Protein AF-A0A0A2B710-F1 (afdb_monomer_lite)

pLDDT: mean 84.94, std 12.14, range [41.22, 95.69]

Sequence (130 aa):
MRERILGYWALSWIGLIGNIIALPIIALIISYGPPLKVANITLAISLGWPAAIVGIVSSAALLAERKWGVTLTLVSLSMVISGMGPYSIVRLITLQDIYGVGGFTLLTTLLST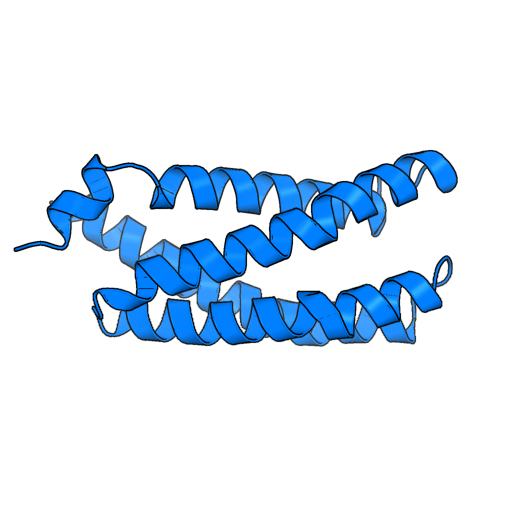LALLYWCNPKHRRSIRL

Secondary structure (DSSP, 8-state):
-HHHHHHHHHHHHHHHHHHHHHHHHHHHHHHH--S-HHHHHHHIIIIIHHHHHHHHHHHHHHHTT-TTHHHHHHHHHHHHHHHHHHHHHHHHHHH--SSSHHHHHHHHHHHHHHHHHHHH-HHHHTGGG-

Foldseek 3Di:
DVVLVVVLLVVLVCLQVVLVVQLVVLVCCLVPPPDPNVLSVCLCVPQRNVLSVLSNVLSVCSNVLHLCSLVSLLVSLVSLLVRLVVVLVVCCVPPVPCPPPSVVSVVSNVVSVVVNVVSPDVVSSVVSVD

Structure (mmCIF, N/CA/C/O backbone):
data_AF-A0A0A2B710-F1
#
_entry.id   AF-A0A0A2B710-F1
#
loop_
_atom_site.group_PDB
_atom_site.id
_atom_site.type_symbol
_atom_site.label_atom_id
_atom_site.label_alt_id
_atom_site.label_comp_id
_atom_site.label_asym_id
_atom_site.label_entity_id
_atom_site.label_seq_id
_atom_site.pdbx_PDB_ins_code
_atom_site.Cartn_x
_atom_site.Cartn_y
_atom_site.Cartn_z
_atom_site.occupancy
_atom_site.B_iso_or_equiv
_atom_site.auth_seq_id
_atom_site.auth_comp_id
_atom_site.auth_asym_id
_atom_site.auth_atom_id
_atom_site.pdbx_PDB_model_num
ATOM 1 N N . MET A 1 1 ? -8.643 10.579 27.205 1.00 47.88 1 MET A N 1
ATOM 2 C CA . MET A 1 1 ? -9.437 9.629 26.383 1.00 47.88 1 MET A CA 1
ATOM 3 C C . MET A 1 1 ? -9.873 10.240 25.047 1.00 47.88 1 MET A C 1
ATOM 5 O O . MET A 1 1 ? -9.680 9.593 24.028 1.00 47.88 1 MET A O 1
ATOM 9 N N . ARG A 1 2 ? -10.362 11.491 25.027 1.00 47.09 2 ARG A N 1
ATOM 10 C CA . ARG A 1 2 ? -10.856 12.191 23.823 1.00 47.09 2 ARG A CA 1
ATOM 11 C C . ARG A 1 2 ? -9.826 12.358 22.685 1.00 47.09 2 ARG A C 1
ATOM 13 O O . ARG A 1 2 ? -10.167 12.108 21.540 1.00 47.09 2 ARG A O 1
ATOM 20 N N . GLU A 1 3 ? -8.556 12.645 22.985 1.00 51.34 3 GLU A N 1
ATOM 21 C CA . GLU A 1 3 ? -7.493 12.755 21.958 1.00 51.34 3 GLU A CA 1
ATOM 22 C C . GLU A 1 3 ? -7.209 11.443 21.204 1.00 51.34 3 GLU A C 1
ATOM 24 O O . GLU A 1 3 ? -6.914 11.463 20.012 1.00 51.34 3 GLU A O 1
ATOM 29 N N . ARG A 1 4 ? -7.346 10.279 21.861 1.00 56.84 4 ARG A N 1
ATOM 30 C CA . ARG A 1 4 ? -7.144 8.971 21.201 1.00 56.84 4 ARG A CA 1
ATOM 31 C C . ARG A 1 4 ? -8.266 8.636 20.227 1.00 56.84 4 ARG A C 1
ATOM 33 O O . ARG A 1 4 ? -8.004 7.985 19.224 1.00 56.84 4 ARG A O 1
ATOM 40 N N . ILE A 1 5 ? -9.482 9.087 20.530 1.00 59.69 5 ILE A N 1
ATOM 41 C CA . ILE A 1 5 ? -10.657 8.922 19.670 1.00 59.69 5 ILE A CA 1
ATOM 42 C C . ILE A 1 5 ? -10.520 9.827 18.441 1.00 59.69 5 ILE A C 1
ATOM 44 O O . ILE A 1 5 ? -10.772 9.378 17.329 1.00 59.69 5 ILE A O 1
ATOM 48 N N . LEU A 1 6 ? -10.023 11.057 18.622 1.00 61.53 6 LEU A N 1
ATOM 49 C CA . LEU A 1 6 ? -9.739 11.973 17.512 1.00 61.53 6 LEU A CA 1
ATOM 50 C C . LEU A 1 6 ? -8.662 11.421 16.571 1.00 61.53 6 LEU A C 1
ATOM 52 O O . LEU A 1 6 ? -8.855 11.448 15.361 1.00 61.53 6 LEU A O 1
ATOM 56 N N . GLY A 1 7 ? -7.573 10.859 17.110 1.00 71.25 7 GLY A N 1
ATOM 57 C CA . GLY A 1 7 ? -6.533 10.216 16.298 1.00 71.25 7 GLY A CA 1
ATOM 58 C C . GLY A 1 7 ? -7.050 9.006 15.515 1.00 71.25 7 GLY A C 1
ATOM 59 O O . GLY A 1 7 ? -6.811 8.905 14.316 1.00 71.25 7 GLY A O 1
ATOM 60 N N . TYR A 1 8 ? -7.817 8.129 16.167 1.00 76.62 8 TYR A N 1
ATOM 61 C CA . TYR A 1 8 ? -8.444 6.964 15.534 1.00 76.62 8 TYR A CA 1
ATOM 62 C C . TYR A 1 8 ? -9.405 7.361 14.400 1.00 76.62 8 TYR A C 1
ATOM 64 O O . TYR A 1 8 ? -9.355 6.806 13.299 1.00 76.62 8 TYR A O 1
ATOM 72 N N . TRP A 1 9 ? -10.258 8.353 14.651 1.00 81.31 9 TRP A N 1
ATOM 73 C CA . TRP A 1 9 ? -11.238 8.836 13.683 1.00 81.31 9 TRP A CA 1
ATOM 74 C C . TRP A 1 9 ? -10.564 9.552 12.506 1.00 81.31 9 TRP A C 1
ATOM 76 O O . TRP A 1 9 ? -10.868 9.255 11.351 1.00 81.31 9 TRP A O 1
ATOM 86 N N . ALA A 1 10 ? -9.579 10.414 12.781 1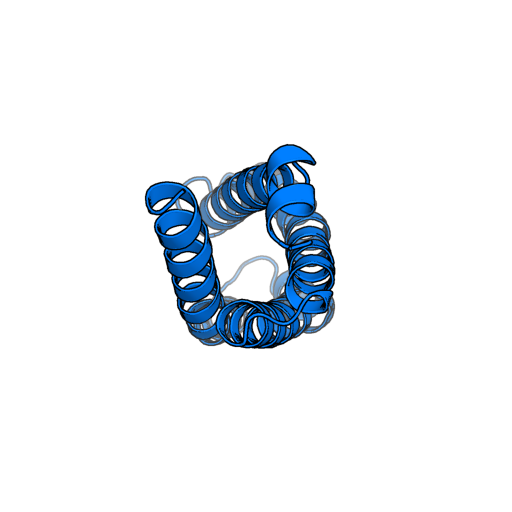.00 84.00 10 ALA A N 1
ATOM 87 C CA . ALA A 1 10 ? -8.798 11.095 11.752 1.00 84.00 10 ALA A CA 1
ATOM 88 C C . ALA A 1 10 ? -8.029 10.103 10.864 1.00 84.00 10 ALA A C 1
ATOM 90 O O . ALA A 1 10 ? -8.099 10.212 9.642 1.00 84.00 10 ALA A O 1
ATOM 91 N N . LEU A 1 11 ? -7.359 9.095 11.442 1.00 84.12 11 LEU A N 1
ATOM 92 C CA . LEU A 1 11 ? -6.671 8.061 10.657 1.00 84.12 11 LEU A CA 1
ATOM 93 C C . LEU A 1 11 ? -7.637 7.257 9.782 1.00 84.12 11 LEU A C 1
ATOM 95 O O . LEU A 1 11 ? -7.289 6.913 8.654 1.00 84.12 11 LEU A O 1
ATOM 99 N N . SER A 1 12 ? -8.841 6.967 10.279 1.00 86.44 12 SER A N 1
ATOM 100 C CA . SER A 1 12 ? -9.847 6.218 9.518 1.00 86.44 12 SER A CA 1
ATOM 101 C C . SER A 1 12 ? -10.308 6.998 8.283 1.00 86.44 12 SER A C 1
ATOM 103 O O . SER A 1 12 ? -10.384 6.424 7.194 1.00 86.44 12 SER A O 1
ATOM 105 N N . TRP A 1 13 ? -10.526 8.311 8.425 1.00 88.56 13 TRP A N 1
ATOM 106 C CA . TRP A 1 13 ? -10.844 9.213 7.311 1.00 88.56 13 TRP A CA 1
ATOM 107 C C . TRP A 1 13 ? -9.692 9.398 6.332 1.00 88.56 13 TRP A C 1
ATOM 109 O O . TRP A 1 13 ? -9.909 9.326 5.124 1.00 88.56 13 TRP A O 1
ATOM 119 N N . ILE A 1 14 ? -8.470 9.594 6.833 1.00 89.12 14 ILE A N 1
ATOM 120 C CA . ILE A 1 14 ? -7.272 9.687 5.989 1.00 89.12 14 ILE A CA 1
ATOM 121 C C . ILE A 1 14 ? -7.109 8.396 5.181 1.00 89.12 14 ILE A C 1
ATOM 123 O O . ILE A 1 14 ? -6.868 8.457 3.979 1.00 89.12 14 ILE A O 1
ATOM 127 N N . GLY A 1 15 ? -7.310 7.236 5.813 1.00 87.75 15 GLY A N 1
ATOM 128 C CA . GLY A 1 15 ? -7.310 5.944 5.132 1.00 87.75 15 GLY A CA 1
ATOM 129 C C . GLY A 1 15 ? -8.405 5.843 4.069 1.00 87.75 15 GLY A C 1
ATOM 130 O O . GLY A 1 15 ? -8.133 5.386 2.962 1.00 87.75 15 GLY A O 1
ATOM 131 N N . LEU A 1 16 ? -9.619 6.322 4.355 1.00 92.00 16 LEU A N 1
ATOM 132 C CA . LEU A 1 16 ? -10.729 6.271 3.402 1.00 92.00 16 LEU A CA 1
ATOM 133 C C . LEU A 1 16 ? -10.424 7.110 2.157 1.00 92.00 16 LEU A C 1
ATOM 135 O O . LEU A 1 16 ? -10.467 6.606 1.037 1.00 92.00 16 LEU A O 1
ATOM 139 N N . ILE A 1 17 ? -10.068 8.378 2.365 1.00 92.56 17 ILE A N 1
ATOM 140 C CA . ILE A 1 17 ? -9.761 9.325 1.290 1.00 92.56 17 ILE A CA 1
ATOM 141 C C . ILE A 1 17 ? -8.531 8.851 0.511 1.00 92.56 17 ILE A C 1
ATOM 143 O O . ILE A 1 17 ? -8.555 8.817 -0.717 1.00 92.56 17 ILE A O 1
ATOM 147 N N . GLY A 1 18 ? -7.481 8.422 1.215 1.00 90.06 18 GLY A N 1
ATOM 148 C CA . GLY A 1 18 ? -6.251 7.923 0.609 1.00 90.06 18 GLY A CA 1
ATOM 149 C C . GLY A 1 18 ? -6.490 6.721 -0.302 1.00 90.06 18 GLY A C 1
ATOM 150 O O . GLY A 1 18 ? -6.014 6.719 -1.434 1.00 90.06 18 GLY A O 1
ATOM 151 N N . ASN A 1 19 ? -7.279 5.734 0.135 1.00 93.25 19 ASN A N 1
ATOM 152 C CA . ASN A 1 19 ? -7.575 4.562 -0.691 1.00 93.25 19 ASN A CA 1
ATOM 153 C C . ASN A 1 19 ? -8.500 4.885 -1.879 1.00 93.25 19 ASN A C 1
ATOM 155 O O . ASN A 1 19 ? -8.309 4.327 -2.959 1.00 93.25 19 ASN A O 1
ATOM 159 N N . ILE A 1 20 ? -9.454 5.811 -1.725 1.00 94.75 20 ILE A N 1
ATOM 160 C CA . ILE A 1 20 ? -10.289 6.283 -2.845 1.00 94.75 20 ILE A CA 1
ATOM 161 C C . ILE A 1 20 ? -9.427 6.976 -3.904 1.00 94.75 20 ILE A C 1
ATOM 163 O O . ILE A 1 20 ? -9.589 6.705 -5.090 1.00 94.75 20 ILE A O 1
ATOM 167 N N . ILE A 1 21 ? -8.490 7.831 -3.485 1.00 93.25 21 ILE A N 1
ATOM 168 C CA . ILE A 1 21 ? -7.554 8.528 -4.380 1.00 93.25 21 ILE A CA 1
ATOM 169 C C . ILE A 1 21 ? -6.527 7.557 -4.987 1.00 93.25 21 ILE A C 1
ATOM 171 O O . ILE A 1 21 ? -6.089 7.748 -6.123 1.00 93.25 21 ILE A O 1
ATOM 175 N N . ALA A 1 22 ? -6.156 6.487 -4.282 1.00 89.75 22 ALA A N 1
ATOM 176 C CA . ALA A 1 22 ? -5.210 5.498 -4.792 1.00 89.75 22 ALA A CA 1
ATOM 177 C C . ALA A 1 22 ? -5.718 4.801 -6.065 1.00 89.75 22 ALA A C 1
ATOM 179 O O . ALA A 1 22 ? -4.929 4.562 -6.976 1.00 89.75 22 ALA A O 1
ATOM 180 N N . LEU A 1 23 ? -7.023 4.522 -6.174 1.00 92.25 23 LEU A N 1
ATOM 181 C CA . LEU A 1 23 ? -7.613 3.864 -7.349 1.00 92.25 23 LEU A CA 1
ATOM 182 C C . LEU A 1 23 ? -7.322 4.601 -8.677 1.00 92.25 23 LEU A C 1
ATOM 184 O O . LEU A 1 23 ? -6.732 3.977 -9.569 1.00 92.25 23 LEU A O 1
ATOM 188 N N . PRO A 1 24 ? -7.660 5.900 -8.840 1.00 92.56 24 PRO A N 1
ATOM 189 C CA . PRO A 1 24 ? -7.344 6.641 -10.057 1.00 92.56 24 PRO A CA 1
ATOM 190 C C . PRO A 1 24 ? -5.839 6.850 -10.242 1.00 92.56 24 PRO A C 1
ATOM 192 O O . PRO A 1 24 ? -5.370 6.782 -11.375 1.00 92.56 24 PRO A O 1
ATOM 195 N N . ILE A 1 25 ? -5.057 7.037 -9.170 1.00 90.50 25 ILE A N 1
ATOM 196 C CA . ILE A 1 25 ? -3.591 7.155 -9.285 1.00 90.50 25 ILE A CA 1
ATOM 197 C C . ILE A 1 25 ? -2.991 5.880 -9.888 1.00 90.50 25 ILE A C 1
ATOM 199 O O . ILE A 1 25 ? -2.197 5.950 -10.825 1.00 90.50 25 ILE A O 1
ATOM 203 N N . ILE A 1 26 ? -3.399 4.708 -9.398 1.00 89.38 26 ILE A N 1
ATOM 204 C CA . ILE A 1 26 ? -2.947 3.418 -9.929 1.00 89.38 26 ILE A CA 1
ATOM 205 C C . ILE A 1 26 ? -3.348 3.285 -11.407 1.00 89.38 26 ILE A C 1
ATOM 207 O O . ILE A 1 26 ? -2.519 2.901 -12.234 1.00 89.38 26 ILE A O 1
ATOM 211 N N . ALA A 1 27 ? -4.579 3.664 -11.766 1.00 90.25 27 ALA A N 1
ATOM 212 C CA . ALA A 1 27 ? -5.041 3.637 -13.156 1.00 90.25 27 ALA A CA 1
ATOM 213 C C . ALA A 1 27 ? -4.214 4.560 -14.074 1.00 90.25 27 ALA A C 1
ATOM 215 O O . ALA A 1 27 ? -3.862 4.168 -15.192 1.00 90.25 27 ALA A O 1
ATOM 216 N N . LEU A 1 28 ? -3.848 5.754 -13.595 1.00 89.25 28 LEU A N 1
ATOM 217 C CA . LEU A 1 28 ? -2.978 6.686 -14.317 1.00 89.25 28 LEU A CA 1
ATOM 218 C C . LEU A 1 28 ? -1.578 6.099 -14.537 1.00 89.25 28 LEU A C 1
ATOM 220 O O . LEU A 1 28 ? -1.068 6.156 -15.655 1.00 89.25 28 LEU A O 1
ATOM 224 N N . ILE A 1 29 ? -0.981 5.481 -13.512 1.00 86.50 29 ILE A N 1
ATOM 225 C CA . ILE A 1 29 ? 0.359 4.871 -13.600 1.00 86.50 29 ILE A CA 1
ATOM 226 C C . ILE A 1 29 ? 0.384 3.721 -14.617 1.00 86.50 29 ILE A C 1
ATOM 228 O O . ILE A 1 29 ? 1.344 3.591 -15.376 1.00 86.50 29 ILE A O 1
ATOM 232 N N . ILE A 1 30 ? -0.662 2.894 -14.672 1.00 88.44 30 ILE A N 1
ATOM 233 C CA . ILE A 1 30 ? -0.755 1.802 -15.655 1.00 88.44 30 ILE A CA 1
ATOM 234 C C . ILE A 1 30 ? -0.923 2.337 -17.082 1.00 88.44 30 ILE A C 1
ATOM 236 O O . ILE A 1 30 ? -0.341 1.795 -18.026 1.00 88.44 30 ILE A O 1
ATOM 240 N N . SER A 1 31 ? -1.735 3.384 -17.239 1.00 85.38 31 SER A N 1
ATOM 241 C CA . SER A 1 31 ? -2.092 3.931 -18.552 1.00 85.38 31 SER A CA 1
ATOM 242 C C . SER A 1 31 ? -0.940 4.719 -19.175 1.00 85.38 31 SER A C 1
ATOM 244 O O . SER A 1 31 ? -0.648 4.545 -20.358 1.00 85.38 31 SER A O 1
ATOM 246 N N . TYR A 1 32 ? -0.257 5.537 -18.368 1.00 80.88 32 TYR A N 1
ATOM 247 C CA . TYR A 1 32 ? 0.711 6.536 -18.829 1.00 80.88 32 TYR A CA 1
ATOM 248 C C . TYR A 1 32 ? 2.129 6.342 -18.299 1.00 80.88 32 TYR A C 1
ATOM 250 O O . TYR A 1 32 ? 2.971 7.193 -18.560 1.00 80.88 32 TYR A O 1
ATOM 258 N N . GLY A 1 33 ? 2.419 5.275 -17.552 1.00 69.81 33 GLY A N 1
ATOM 259 C CA . GLY A 1 33 ? 3.739 5.053 -16.962 1.00 69.81 33 GLY A CA 1
ATOM 260 C C . GLY A 1 33 ? 4.612 4.064 -17.737 1.00 69.81 33 GLY A C 1
ATOM 261 O O . GLY A 1 33 ? 4.728 2.915 -17.301 1.00 69.81 33 GLY A O 1
ATOM 262 N N . PRO A 1 34 ? 5.276 4.450 -18.844 1.00 66.38 34 PRO A N 1
ATOM 263 C CA . PRO A 1 34 ? 6.539 3.828 -19.200 1.00 66.38 34 PRO A CA 1
ATOM 264 C C . PRO A 1 34 ? 7.623 4.327 -18.224 1.00 66.38 34 PRO A C 1
ATOM 266 O O . PRO A 1 34 ? 7.570 5.485 -17.803 1.00 66.38 34 PRO A O 1
ATOM 269 N N . PRO A 1 35 ? 8.623 3.513 -17.849 1.00 80.19 35 PRO A N 1
ATOM 270 C CA . PRO A 1 35 ? 8.875 2.105 -18.193 1.00 80.19 35 PRO A CA 1
ATOM 271 C C . PRO A 1 35 ? 8.247 1.086 -17.206 1.00 80.19 35 PRO A C 1
ATOM 273 O O . PRO A 1 35 ? 7.595 1.459 -16.232 1.00 80.19 35 PRO A O 1
ATOM 276 N N . LEU A 1 36 ? 8.450 -0.220 -17.466 1.00 84.25 36 LEU A N 1
ATOM 277 C CA . LEU A 1 36 ? 7.966 -1.372 -16.667 1.00 84.25 36 LEU A CA 1
ATOM 278 C C . LEU A 1 36 ? 6.443 -1.625 -16.698 1.00 84.25 36 LEU A C 1
ATOM 280 O O . LEU A 1 36 ? 5.853 -2.074 -15.718 1.00 84.25 36 LEU A O 1
ATOM 284 N N . LYS A 1 37 ? 5.797 -1.413 -17.851 1.00 86.38 37 LYS A N 1
ATOM 285 C CA . LYS A 1 37 ? 4.333 -1.525 -18.007 1.00 86.38 37 LYS A CA 1
ATOM 286 C C . LYS A 1 37 ? 3.743 -2.852 -17.507 1.00 86.38 37 LYS A C 1
ATOM 288 O O . LYS A 1 37 ? 2.736 -2.835 -16.809 1.00 86.38 37 LYS A O 1
ATOM 293 N N . VAL A 1 38 ? 4.381 -3.987 -17.809 1.00 89.44 38 VAL A N 1
ATOM 294 C CA . VAL A 1 38 ? 3.911 -5.310 -17.351 1.00 89.44 38 VAL A CA 1
ATOM 295 C C . VAL A 1 38 ? 3.933 -5.404 -15.826 1.00 89.44 38 VAL A C 1
ATOM 297 O O . VAL A 1 38 ? 2.933 -5.800 -15.242 1.00 89.44 38 VAL A O 1
ATOM 300 N N . ALA A 1 39 ? 5.021 -4.976 -15.178 1.00 88.75 39 ALA A N 1
ATOM 301 C CA . ALA A 1 39 ? 5.124 -4.976 -13.719 1.00 88.75 39 ALA A CA 1
ATOM 302 C C . ALA A 1 39 ? 4.091 -4.040 -13.066 1.00 88.75 39 ALA A C 1
ATOM 304 O O . ALA A 1 39 ? 3.511 -4.374 -12.036 1.00 88.75 39 ALA A O 1
ATOM 305 N N . ASN A 1 40 ? 3.822 -2.885 -13.684 1.00 90.38 40 ASN A N 1
ATOM 306 C CA . ASN A 1 40 ? 2.825 -1.933 -13.188 1.00 90.38 40 ASN A CA 1
ATOM 307 C C . ASN A 1 40 ? 1.417 -2.543 -13.242 1.00 90.38 40 ASN A C 1
ATOM 309 O O . ASN A 1 40 ? 0.660 -2.426 -12.282 1.00 90.38 40 ASN A O 1
ATOM 313 N N . ILE A 1 41 ? 1.087 -3.234 -14.338 1.00 90.88 41 ILE A N 1
ATOM 314 C CA . ILE A 1 41 ? -0.197 -3.927 -14.509 1.00 90.88 41 ILE A CA 1
ATOM 315 C C . ILE A 1 41 ? -0.332 -5.080 -13.511 1.00 90.88 41 ILE A C 1
ATOM 317 O O . ILE A 1 41 ? -1.351 -5.178 -12.827 1.00 90.88 41 ILE A O 1
ATOM 321 N N . THR A 1 42 ? 0.683 -5.944 -13.399 1.00 92.75 42 THR A N 1
ATOM 322 C CA . THR A 1 42 ? 0.619 -7.111 -12.507 1.00 92.75 42 THR A CA 1
ATOM 323 C C . THR A 1 42 ? 0.473 -6.692 -11.051 1.00 92.75 42 THR A C 1
ATOM 325 O O . THR A 1 42 ? -0.369 -7.250 -10.346 1.00 92.75 42 THR A O 1
ATOM 328 N N . LEU A 1 43 ? 1.220 -5.676 -10.607 1.00 92.00 43 LEU A N 1
ATOM 329 C CA . LEU A 1 43 ? 1.098 -5.147 -9.249 1.00 92.00 43 LEU A CA 1
ATOM 330 C C . LEU A 1 43 ? -0.246 -4.476 -9.006 1.00 92.00 43 LEU A C 1
ATOM 332 O O . LEU A 1 43 ? -0.839 -4.694 -7.952 1.00 92.00 43 LEU A O 1
ATOM 336 N N . ALA A 1 44 ? -0.749 -3.698 -9.962 1.00 91.69 44 ALA A N 1
ATOM 337 C CA . ALA A 1 44 ? -2.036 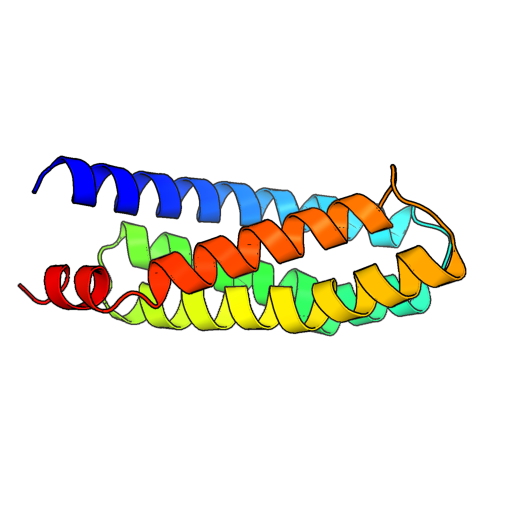-3.037 -9.814 1.00 91.69 44 ALA A CA 1
ATOM 338 C C . ALA A 1 44 ? -3.195 -4.027 -9.663 1.00 91.69 44 ALA A C 1
ATOM 340 O O . ALA A 1 44 ? -4.017 -3.860 -8.764 1.00 91.69 44 ALA A O 1
ATOM 341 N N . ILE A 1 45 ? -3.238 -5.066 -10.500 1.00 92.00 45 ILE A N 1
ATOM 342 C CA . ILE A 1 45 ? -4.319 -6.060 -10.482 1.00 92.00 45 ILE A CA 1
ATOM 343 C C . ILE A 1 45 ? -4.195 -6.984 -9.265 1.00 92.00 45 ILE A C 1
ATOM 345 O O . ILE A 1 45 ? -5.199 -7.293 -8.629 1.00 92.00 45 ILE A O 1
ATOM 349 N N . SER A 1 46 ? -2.976 -7.410 -8.918 1.00 92.38 46 SER A N 1
ATOM 350 C CA . SER A 1 46 ? -2.773 -8.413 -7.862 1.00 92.38 46 SER A CA 1
ATOM 351 C C . SER A 1 46 ? -2.827 -7.821 -6.455 1.00 92.38 46 SER A C 1
ATOM 353 O O . SER A 1 46 ? -3.310 -8.473 -5.533 1.00 92.38 46 SER A O 1
ATOM 355 N N . LEU A 1 47 ? -2.301 -6.606 -6.271 1.00 91.56 47 LEU A N 1
ATOM 356 C CA . LEU A 1 47 ? -2.119 -6.006 -4.946 1.00 91.56 47 LEU A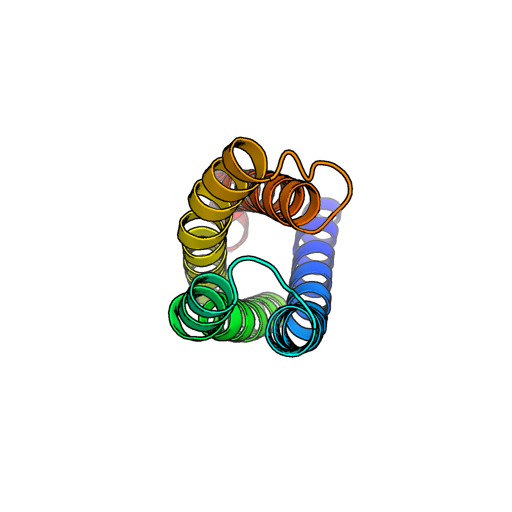 CA 1
ATOM 357 C C . LEU A 1 47 ? -2.674 -4.586 -4.856 1.00 91.56 47 LEU A C 1
ATOM 359 O O . LEU A 1 47 ? -3.346 -4.284 -3.880 1.00 91.56 47 LEU A O 1
ATOM 363 N N . GLY A 1 48 ? -2.448 -3.727 -5.851 1.00 91.38 48 GLY A N 1
ATOM 364 C CA . GLY A 1 48 ? -2.800 -2.306 -5.789 1.00 91.38 48 GLY A CA 1
ATOM 365 C C . GLY A 1 48 ? -4.293 -2.056 -5.577 1.00 91.38 48 GLY A C 1
ATOM 366 O O . GLY A 1 48 ? -4.692 -1.491 -4.559 1.00 91.38 48 GLY A O 1
ATOM 367 N N . TRP A 1 49 ? -5.132 -2.496 -6.514 1.00 93.25 49 TRP A N 1
ATOM 368 C CA . TRP A 1 49 ? -6.582 -2.338 -6.400 1.00 93.25 49 TRP A CA 1
ATOM 369 C C . TRP A 1 49 ? -7.196 -3.199 -5.291 1.00 93.25 49 TRP A C 1
ATOM 371 O O . TRP A 1 49 ? -7.969 -2.641 -4.510 1.00 93.25 49 TRP A O 1
ATOM 381 N N . PRO A 1 50 ? -6.852 -4.495 -5.130 1.00 95.31 50 PRO A N 1
ATOM 382 C CA . PRO A 1 50 ? -7.360 -5.281 -4.008 1.00 95.31 50 PRO A CA 1
ATOM 383 C C . PRO A 1 50 ? -7.040 -4.658 -2.645 1.00 95.31 50 PRO A C 1
ATOM 385 O O . PRO A 1 50 ? -7.932 -4.550 -1.805 1.00 95.31 50 PRO A O 1
ATOM 388 N N . ALA A 1 51 ? -5.809 -4.181 -2.426 1.00 94.56 51 ALA A N 1
ATOM 389 C CA . ALA A 1 51 ? -5.432 -3.553 -1.162 1.00 94.56 51 ALA A CA 1
ATOM 390 C C . ALA A 1 51 ? -6.183 -2.239 -0.922 1.00 94.56 51 ALA A C 1
ATOM 392 O O . ALA A 1 51 ? -6.623 -2.005 0.206 1.00 94.56 51 ALA A O 1
ATOM 393 N N . ALA A 1 52 ? -6.380 -1.426 -1.969 1.00 94.25 52 ALA A N 1
ATOM 394 C CA . ALA A 1 52 ? -7.154 -0.190 -1.885 1.00 94.25 52 ALA A CA 1
ATOM 395 C C . ALA A 1 52 ? -8.625 -0.458 -1.530 1.00 94.25 52 ALA A C 1
ATOM 397 O O . ALA A 1 52 ? -9.175 0.182 -0.637 1.00 94.25 52 ALA A O 1
ATOM 398 N N . ILE A 1 53 ? -9.252 -1.454 -2.163 1.00 95.31 53 ILE A N 1
ATOM 399 C CA . ILE A 1 53 ? -10.637 -1.850 -1.865 1.00 95.31 53 ILE A CA 1
ATOM 400 C C . ILE A 1 53 ? -10.754 -2.350 -0.421 1.00 95.31 53 ILE A C 1
ATOM 402 O O . ILE A 1 53 ? -11.628 -1.893 0.318 1.00 95.31 53 ILE A O 1
ATOM 406 N N . VAL A 1 54 ? -9.855 -3.239 0.018 1.00 95.69 54 VAL A N 1
ATOM 407 C CA . VAL A 1 54 ? -9.837 -3.718 1.412 1.00 95.69 54 VAL A CA 1
ATOM 408 C C . VAL A 1 54 ? -9.606 -2.556 2.383 1.00 95.69 54 VAL A C 1
ATOM 410 O O . VAL A 1 54 ? -10.232 -2.530 3.439 1.00 95.69 54 VAL A O 1
ATOM 413 N N . GLY A 1 55 ? -8.780 -1.573 2.015 1.00 93.56 55 GLY A N 1
ATOM 414 C CA . GLY A 1 55 ? -8.540 -0.359 2.798 1.00 93.56 55 GLY A CA 1
ATOM 415 C C . GLY A 1 55 ? -9.773 0.543 2.922 1.00 93.56 55 GLY A C 1
ATOM 416 O O . GLY A 1 55 ? -10.055 1.056 4.001 1.00 93.56 55 GLY A O 1
ATOM 417 N N . ILE A 1 56 ? -10.571 0.685 1.858 1.00 94.62 56 ILE A N 1
ATOM 418 C CA . ILE A 1 56 ? -11.861 1.401 1.905 1.00 94.62 56 ILE A CA 1
ATOM 419 C C . ILE A 1 56 ? -12.821 0.689 2.861 1.00 94.62 56 ILE A C 1
ATOM 421 O O . ILE A 1 56 ? -13.406 1.323 3.742 1.00 94.62 56 ILE A O 1
ATOM 425 N N . VAL A 1 57 ? -12.957 -0.633 2.719 1.00 95.19 57 VAL A N 1
ATOM 426 C CA . VAL A 1 57 ? -13.835 -1.446 3.575 1.00 95.19 57 VAL A CA 1
ATOM 427 C C . VAL A 1 57 ? -13.373 -1.393 5.031 1.00 95.19 57 VAL A C 1
ATOM 429 O O . VAL A 1 57 ? -14.200 -1.262 5.934 1.00 95.19 57 VAL A O 1
ATOM 432 N N . SER A 1 58 ? -12.063 -1.450 5.279 1.00 93.00 58 SER A N 1
ATOM 433 C CA . SER A 1 58 ? -11.513 -1.381 6.630 1.00 93.00 58 SER A CA 1
ATOM 434 C C . SER A 1 58 ? -11.732 -0.007 7.257 1.00 93.00 58 SER A C 1
ATOM 436 O O . SER A 1 58 ? -12.188 0.058 8.395 1.00 93.00 58 SER A O 1
ATOM 438 N N . SER A 1 59 ? -11.507 1.082 6.519 1.00 90.50 59 SER A N 1
ATOM 439 C CA . SER A 1 59 ? -11.801 2.444 6.977 1.00 90.50 59 SER A CA 1
ATOM 440 C C . SER A 1 59 ? -13.287 2.654 7.271 1.00 90.50 59 SER A C 1
ATOM 442 O O . SER A 1 59 ? -13.624 3.223 8.308 1.00 90.50 59 SER A O 1
ATOM 444 N N . ALA A 1 60 ? -14.185 2.148 6.421 1.00 90.62 60 ALA A N 1
ATOM 445 C CA . ALA A 1 60 ? -15.625 2.198 6.673 1.00 90.62 60 ALA A CA 1
ATOM 446 C C . ALA A 1 60 ? -16.008 1.405 7.935 1.00 90.62 60 ALA A C 1
ATOM 448 O O . ALA A 1 60 ? -16.788 1.879 8.762 1.00 90.62 60 ALA A O 1
ATOM 449 N N . ALA A 1 61 ? -15.412 0.226 8.129 1.00 88.12 61 ALA A N 1
ATOM 450 C CA . ALA A 1 61 ? -15.611 -0.580 9.327 1.00 88.12 61 ALA A CA 1
ATOM 451 C C . ALA A 1 61 ? -15.085 0.120 10.593 1.00 88.12 61 ALA A C 1
ATOM 453 O O . ALA A 1 61 ? -15.750 0.073 11.626 1.00 88.12 61 ALA A O 1
ATOM 454 N N . LEU A 1 62 ? -13.931 0.793 10.518 1.00 87.06 62 LEU A N 1
ATOM 455 C CA . LEU A 1 62 ? -13.367 1.559 11.632 1.00 87.06 62 LEU A CA 1
ATOM 456 C C . LEU A 1 62 ? -14.248 2.758 12.009 1.00 87.06 62 LEU A C 1
ATOM 458 O O . LEU A 1 62 ? -14.462 2.983 13.200 1.00 87.06 62 LEU A O 1
ATOM 462 N N . LEU A 1 63 ? -14.791 3.477 11.017 1.00 87.12 63 LEU A N 1
ATOM 463 C CA . LEU A 1 63 ? -15.743 4.579 11.219 1.00 87.12 63 LEU A CA 1
ATOM 464 C C . LEU A 1 63 ? -17.077 4.100 11.805 1.00 87.12 63 LEU A C 1
ATOM 466 O O . LEU A 1 63 ? -17.680 4.808 12.603 1.00 87.12 63 LEU A O 1
ATOM 470 N N . ALA A 1 64 ? -17.509 2.888 11.455 1.00 86.38 64 ALA A N 1
ATOM 471 C CA . ALA A 1 64 ? -18.669 2.220 12.046 1.00 86.38 64 ALA A CA 1
ATOM 472 C C . ALA A 1 64 ? -18.353 1.509 13.382 1.00 86.38 64 ALA A C 1
ATOM 474 O O . ALA A 1 64 ? -19.132 0.661 13.823 1.00 86.38 64 ALA A O 1
ATOM 475 N N . GLU A 1 65 ? -17.191 1.791 13.986 1.00 83.38 65 GLU A N 1
ATOM 476 C CA . GLU A 1 65 ? -16.714 1.232 15.262 1.00 83.38 65 GLU A CA 1
ATOM 477 C C . GLU A 1 65 ? -16.718 -0.310 15.312 1.00 83.38 65 GLU A C 1
ATOM 479 O O . GLU A 1 65 ? -16.820 -0.949 16.364 1.00 83.38 65 GLU A O 1
ATOM 484 N N . ARG A 1 66 ? -16.577 -0.959 14.150 1.00 83.00 66 ARG A N 1
ATOM 485 C CA . ARG A 1 66 ? -16.547 -2.416 14.043 1.00 83.00 66 ARG A CA 1
ATOM 486 C C . ARG A 1 66 ? -15.160 -2.949 14.382 1.00 83.00 66 ARG A C 1
ATOM 488 O O . ARG A 1 66 ? -14.166 -2.651 13.725 1.00 83.00 66 ARG A O 1
ATOM 495 N N . LYS A 1 67 ? -15.114 -3.860 15.357 1.00 79.69 67 LYS A N 1
ATOM 496 C CA . LYS A 1 67 ? -13.875 -4.465 15.888 1.00 79.69 67 LYS A CA 1
ATOM 497 C C . LYS A 1 67 ? -13.014 -5.167 14.824 1.00 79.69 67 LYS A C 1
ATOM 499 O O . LYS A 1 67 ? -11.793 -5.194 14.953 1.00 79.69 67 LYS A O 1
ATOM 504 N N . TRP A 1 68 ? -13.623 -5.712 13.769 1.00 84.38 68 TRP A N 1
ATOM 505 C CA . TRP A 1 68 ? -12.912 -6.382 12.671 1.00 84.38 68 TRP A CA 1
ATOM 506 C C . TRP A 1 68 ? -12.242 -5.416 11.679 1.00 84.38 68 TRP A C 1
ATOM 508 O O . TRP A 1 68 ? -11.365 -5.843 10.926 1.00 84.38 68 TRP A O 1
ATOM 518 N N . GLY A 1 69 ? -12.575 -4.118 11.711 1.00 86.50 69 GLY A N 1
ATOM 519 C CA . GLY A 1 69 ? -11.966 -3.105 10.842 1.00 86.50 69 GLY A CA 1
ATOM 520 C C . GLY A 1 69 ? -10.456 -2.967 11.052 1.00 86.50 69 GLY A C 1
ATOM 521 O O . GLY A 1 69 ? -9.706 -2.802 10.091 1.00 86.50 69 GLY A O 1
ATOM 522 N N . VAL A 1 70 ? -9.977 -3.149 12.288 1.00 86.25 70 VAL A N 1
ATOM 523 C CA . VAL A 1 70 ? -8.535 -3.127 12.596 1.00 86.25 70 VAL A CA 1
ATOM 524 C C . VAL A 1 70 ? -7.811 -4.283 11.903 1.00 86.25 70 VAL A C 1
ATOM 526 O O . VAL A 1 70 ? -6.741 -4.085 11.336 1.00 86.25 70 VAL A O 1
ATOM 529 N N . THR A 1 71 ? -8.397 -5.484 11.900 1.00 89.31 71 THR A N 1
ATOM 530 C CA . THR A 1 71 ? -7.801 -6.656 11.244 1.00 89.31 71 THR A CA 1
ATOM 531 C C . THR A 1 71 ? -7.672 -6.436 9.742 1.00 89.31 71 THR A C 1
ATOM 533 O O . THR A 1 71 ? -6.599 -6.656 9.189 1.00 89.31 71 THR A O 1
ATOM 536 N N . LEU A 1 72 ? -8.723 -5.938 9.086 1.00 91.56 72 LEU A N 1
ATOM 537 C CA . LEU A 1 72 ? -8.663 -5.639 7.653 1.00 91.56 72 LEU A CA 1
ATOM 538 C C . LEU A 1 72 ? -7.690 -4.508 7.323 1.00 91.56 72 LEU A C 1
ATOM 540 O O . LEU A 1 72 ? -7.032 -4.563 6.290 1.00 91.56 72 LEU A O 1
ATOM 544 N N . THR A 1 73 ? -7.547 -3.526 8.213 1.00 91.69 73 THR A N 1
ATOM 545 C CA . THR A 1 73 ? -6.564 -2.448 8.042 1.00 91.69 73 THR A CA 1
ATOM 546 C C . THR A 1 73 ? -5.144 -3.008 8.058 1.00 91.69 73 THR A C 1
ATOM 548 O O . THR A 1 73 ? -4.334 -2.653 7.207 1.00 91.69 73 THR A O 1
ATOM 551 N N . LEU A 1 74 ? -4.846 -3.944 8.965 1.00 91.88 74 LEU A N 1
ATOM 552 C CA . LEU A 1 74 ? -3.552 -4.633 8.993 1.00 91.88 74 LEU A CA 1
ATOM 553 C C . LEU A 1 74 ? -3.316 -5.471 7.729 1.00 91.88 74 LEU A C 1
ATOM 555 O O . LEU A 1 74 ? -2.205 -5.465 7.202 1.00 91.88 74 LEU A O 1
ATOM 559 N N . VAL A 1 75 ? -4.347 -6.162 7.228 1.00 94.38 75 VAL A N 1
ATOM 560 C CA . VAL A 1 75 ? -4.260 -6.942 5.981 1.00 94.38 75 VAL A CA 1
ATOM 561 C C . VAL A 1 75 ? -3.984 -6.025 4.790 1.00 94.38 75 VAL A C 1
ATOM 563 O O . VAL A 1 75 ? -3.018 -6.256 4.069 1.00 94.38 75 VAL A O 1
ATOM 566 N N . SER A 1 76 ? -4.767 -4.954 4.623 1.00 93.94 76 SER A N 1
ATOM 567 C CA . SER A 1 76 ? -4.589 -3.974 3.544 1.00 93.94 76 SER A CA 1
ATOM 568 C C . SER A 1 76 ? -3.189 -3.356 3.576 1.00 93.94 76 SER A C 1
ATOM 570 O O . SER A 1 76 ? -2.469 -3.422 2.581 1.00 93.94 76 SER A O 1
ATOM 572 N N . LEU A 1 77 ? -2.742 -2.859 4.736 1.00 93.19 77 LEU A N 1
ATOM 573 C CA . LEU A 1 77 ? -1.397 -2.293 4.889 1.00 93.19 77 LEU A CA 1
ATOM 574 C C . LEU A 1 77 ? -0.298 -3.312 4.567 1.00 93.19 77 LEU A C 1
ATOM 576 O O . LEU A 1 77 ? 0.684 -2.964 3.916 1.00 93.19 77 LEU A O 1
ATOM 580 N N . SER A 1 78 ? -0.469 -4.575 4.968 1.00 93.56 78 SER A N 1
ATOM 581 C CA . SER A 1 78 ? 0.496 -5.635 4.649 1.00 93.56 78 SER A CA 1
ATOM 582 C C . SER A 1 78 ? 0.579 -5.884 3.142 1.00 93.56 78 SER A C 1
ATOM 584 O O . SER A 1 78 ? 1.681 -5.963 2.607 1.00 93.56 78 SER A O 1
ATOM 586 N N . MET A 1 79 ? -0.559 -5.930 2.441 1.00 94.75 79 MET A N 1
ATOM 587 C CA . MET A 1 79 ? -0.592 -6.083 0.979 1.00 94.75 79 MET A CA 1
ATOM 588 C C . MET A 1 79 ? 0.121 -4.925 0.269 1.00 94.75 79 MET A C 1
ATOM 590 O O . MET A 1 79 ? 0.905 -5.161 -0.654 1.00 94.75 79 MET A O 1
ATOM 594 N N . VAL A 1 80 ? -0.109 -3.687 0.725 1.00 93.31 80 VAL A N 1
ATOM 595 C CA . VAL A 1 80 ? 0.563 -2.489 0.197 1.00 93.31 80 VAL A CA 1
ATOM 596 C C . VAL A 1 80 ? 2.077 -2.601 0.367 1.00 93.31 80 VAL A C 1
ATOM 598 O O . VAL A 1 80 ? 2.814 -2.434 -0.603 1.00 93.31 80 VAL A O 1
ATOM 601 N N . ILE A 1 81 ? 2.548 -2.941 1.570 1.00 93.62 81 ILE A N 1
ATOM 602 C CA . ILE A 1 81 ? 3.983 -3.057 1.871 1.00 93.62 81 ILE A CA 1
ATOM 603 C C . ILE A 1 81 ? 4.628 -4.179 1.046 1.00 93.62 81 ILE A C 1
ATOM 605 O O . ILE A 1 81 ? 5.694 -3.973 0.464 1.00 93.62 81 ILE A O 1
ATOM 609 N N . SER A 1 82 ? 3.977 -5.343 0.950 1.00 93.62 82 SER A N 1
ATOM 610 C CA . SER A 1 82 ? 4.479 -6.487 0.182 1.00 93.62 82 SER A CA 1
ATOM 611 C C . SER A 1 82 ? 4.589 -6.207 -1.317 1.00 93.62 82 SER A C 1
ATOM 613 O O . SER A 1 82 ? 5.478 -6.756 -1.959 1.00 93.62 82 SER A O 1
ATOM 615 N N . GLY A 1 83 ? 3.717 -5.367 -1.882 1.00 91.38 83 GLY A N 1
ATOM 616 C CA . GLY A 1 83 ? 3.789 -4.985 -3.294 1.00 91.38 83 GLY A CA 1
ATOM 617 C C . GLY A 1 83 ? 4.745 -3.823 -3.549 1.00 91.38 83 GLY A C 1
ATOM 618 O O . GLY A 1 83 ? 5.676 -3.930 -4.345 1.00 91.38 83 GLY A O 1
ATOM 619 N N . MET A 1 84 ? 4.518 -2.700 -2.867 1.00 90.56 84 MET A N 1
ATOM 620 C CA . MET A 1 84 ? 5.211 -1.439 -3.138 1.00 90.56 84 MET A CA 1
ATOM 621 C C . MET A 1 84 ? 6.656 -1.436 -2.641 1.00 90.56 84 MET A C 1
ATOM 623 O O . MET A 1 84 ? 7.508 -0.835 -3.291 1.00 90.56 84 MET A O 1
ATOM 627 N N . GLY A 1 85 ? 6.958 -2.147 -1.552 1.00 90.88 85 GLY A N 1
ATOM 628 C CA . GLY A 1 85 ? 8.311 -2.258 -1.009 1.00 90.88 85 GLY A CA 1
ATOM 629 C C . GLY A 1 85 ? 9.314 -2.815 -2.022 1.00 90.88 85 GLY A C 1
ATOM 630 O O . GLY A 1 85 ? 10.180 -2.062 -2.475 1.00 90.88 85 GLY A O 1
ATOM 631 N N . PRO A 1 86 ? 9.200 -4.090 -2.441 1.00 91.50 86 PRO A N 1
ATOM 632 C CA . PRO A 1 86 ? 10.133 -4.670 -3.405 1.00 91.50 86 PRO A CA 1
ATOM 633 C C . PRO A 1 86 ? 10.096 -3.945 -4.754 1.00 91.50 86 PRO A C 1
ATOM 635 O O . PRO A 1 86 ? 11.144 -3.735 -5.364 1.00 91.50 86 PRO A O 1
ATOM 638 N N . TYR A 1 87 ? 8.915 -3.503 -5.197 1.00 90.56 87 TYR A N 1
ATOM 639 C CA . TYR A 1 87 ? 8.780 -2.753 -6.441 1.00 90.56 87 TYR A CA 1
ATOM 640 C C . TYR A 1 87 ? 9.565 -1.438 -6.428 1.00 90.56 87 TYR A C 1
ATOM 642 O O . TYR A 1 87 ? 10.280 -1.144 -7.385 1.00 90.56 87 TYR A O 1
ATOM 650 N N . SER A 1 88 ? 9.467 -0.668 -5.341 1.00 91.44 88 SER A N 1
ATOM 651 C CA . SER A 1 88 ? 10.184 0.600 -5.200 1.00 91.44 88 SER A CA 1
ATOM 652 C C . SER A 1 88 ? 11.697 0.391 -5.244 1.00 91.44 88 SER A C 1
ATOM 654 O O . SER A 1 88 ? 12.381 1.098 -5.976 1.00 91.44 88 SER A O 1
ATOM 656 N N . ILE A 1 89 ? 12.214 -0.635 -4.558 1.00 91.31 89 ILE A N 1
ATOM 657 C CA . ILE A 1 89 ? 13.645 -0.968 -4.537 1.00 91.31 89 ILE A CA 1
ATOM 658 C C . ILE A 1 89 ? 14.143 -1.292 -5.948 1.00 91.31 89 ILE A C 1
ATOM 660 O O . ILE A 1 89 ? 15.102 -0.680 -6.417 1.00 91.31 89 ILE A O 1
ATOM 664 N N . VAL A 1 90 ? 13.470 -2.213 -6.647 1.00 91.44 90 VAL A N 1
ATOM 665 C CA . VAL A 1 90 ? 13.854 -2.602 -8.014 1.00 91.44 90 VAL A CA 1
ATOM 666 C C . VAL A 1 90 ? 13.790 -1.394 -8.946 1.00 91.44 90 VAL A C 1
ATOM 668 O O . VAL A 1 90 ? 14.734 -1.134 -9.689 1.00 91.44 90 VAL A O 1
ATOM 671 N N . ARG A 1 91 ? 12.713 -0.604 -8.871 1.00 89.06 91 ARG A N 1
ATOM 672 C CA . A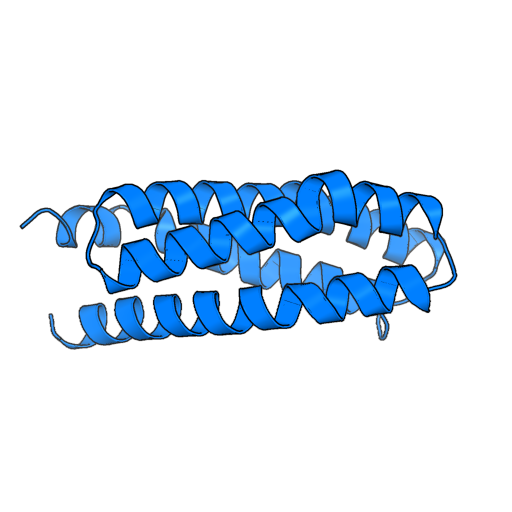RG A 1 91 ? 12.534 0.572 -9.725 1.00 89.06 91 ARG A CA 1
ATOM 673 C C . ARG A 1 91 ? 13.605 1.638 -9.469 1.00 89.06 91 ARG A C 1
ATOM 675 O O . ARG A 1 91 ? 14.140 2.174 -10.435 1.00 89.06 91 ARG A O 1
ATOM 682 N N . LEU A 1 92 ? 13.957 1.921 -8.212 1.00 90.25 92 LEU A N 1
ATOM 683 C CA . LEU A 1 92 ? 15.019 2.878 -7.874 1.00 90.25 92 LEU A CA 1
ATOM 684 C C . LEU A 1 92 ? 16.387 2.415 -8.378 1.00 90.25 92 LEU A C 1
ATOM 686 O O . LEU A 1 92 ? 17.133 3.225 -8.919 1.00 90.25 92 LEU A O 1
ATOM 690 N N . ILE A 1 93 ? 16.714 1.131 -8.227 1.00 91.31 93 ILE A N 1
ATOM 691 C CA . ILE A 1 93 ? 18.013 0.599 -8.658 1.00 91.31 93 ILE A CA 1
ATOM 692 C C . ILE A 1 93 ? 18.127 0.620 -10.186 1.00 91.31 93 ILE A C 1
ATOM 694 O O . ILE A 1 93 ? 19.158 1.024 -10.717 1.00 91.31 93 ILE A O 1
ATOM 698 N N . THR A 1 94 ? 17.079 0.202 -10.900 1.00 89.50 94 THR A N 1
ATOM 699 C CA . THR A 1 94 ? 17.125 0.075 -12.365 1.00 89.50 94 THR A CA 1
ATOM 700 C C . THR A 1 94 ? 16.992 1.413 -13.087 1.00 89.50 94 THR A C 1
ATOM 702 O O . THR A 1 94 ? 17.608 1.599 -14.131 1.00 89.50 94 THR A O 1
ATOM 705 N N . LEU A 1 95 ? 16.167 2.331 -12.573 1.00 87.44 95 LEU A N 1
ATOM 706 C CA . LEU A 1 95 ? 15.793 3.560 -13.287 1.00 87.44 95 LEU A CA 1
ATOM 707 C C . LEU A 1 95 ? 16.306 4.837 -12.627 1.00 87.44 95 LEU A C 1
ATOM 709 O O . LEU A 1 95 ? 16.184 5.900 -13.224 1.00 87.44 95 LEU A O 1
ATOM 713 N N . GLN A 1 96 ? 16.843 4.748 -11.405 1.00 85.56 96 GLN A N 1
ATOM 714 C CA . GLN A 1 96 ? 17.313 5.893 -10.614 1.00 85.56 96 GLN A CA 1
ATOM 715 C C . GLN A 1 96 ? 16.266 7.015 -10.466 1.00 85.56 96 GLN A C 1
ATOM 717 O O . GLN A 1 96 ? 16.588 8.185 -10.278 1.00 85.56 96 GLN A O 1
ATOM 722 N N . ASP A 1 97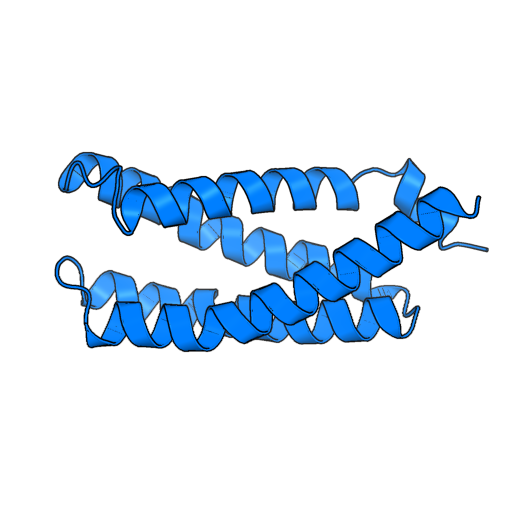 ? 14.984 6.639 -10.503 1.00 81.19 97 ASP A N 1
ATOM 723 C CA . ASP A 1 97 ? 13.841 7.552 -10.501 1.00 81.19 97 ASP A CA 1
ATOM 724 C C . ASP A 1 97 ? 13.383 7.896 -9.071 1.00 81.19 97 ASP A C 1
ATOM 726 O O . ASP A 1 97 ? 12.373 7.392 -8.564 1.00 81.19 97 ASP A O 1
ATOM 730 N N . ILE A 1 98 ? 14.168 8.742 -8.397 1.00 83.25 98 ILE A N 1
ATOM 731 C CA . ILE A 1 98 ? 13.886 9.201 -7.025 1.00 83.25 98 ILE A CA 1
ATOM 732 C C . ILE A 1 98 ? 12.734 10.214 -6.988 1.00 83.25 98 ILE A C 1
ATOM 734 O O . ILE A 1 98 ? 11.944 10.189 -6.051 1.00 83.25 98 ILE A O 1
ATOM 738 N N . TYR A 1 99 ? 12.613 11.092 -7.987 1.00 82.44 99 TYR A N 1
ATOM 739 C CA . TYR A 1 99 ? 11.581 12.140 -8.000 1.00 82.44 99 TYR A CA 1
ATOM 740 C C . TYR A 1 99 ? 10.275 11.725 -8.695 1.00 82.44 99 TYR A C 1
ATOM 742 O O . TYR A 1 99 ? 9.289 12.455 -8.613 1.00 82.44 99 TYR A O 1
ATOM 750 N N . GLY A 1 100 ? 10.242 10.569 -9.359 1.00 85.12 100 GLY A N 1
ATOM 751 C CA . GLY A 1 100 ? 9.043 10.025 -9.984 1.00 85.12 100 GLY A CA 1
ATOM 752 C C . GLY A 1 100 ? 8.366 8.933 -9.160 1.00 85.12 100 GLY A C 1
ATOM 753 O O . GLY A 1 100 ? 8.229 8.996 -7.935 1.00 85.12 100 GLY A O 1
ATOM 754 N N . VAL A 1 101 ? 7.895 7.899 -9.856 1.00 85.69 101 VAL A N 1
ATOM 755 C CA . VAL A 1 101 ? 7.056 6.842 -9.264 1.00 85.69 101 VAL A CA 1
ATOM 756 C C . VAL A 1 101 ? 7.864 5.971 -8.301 1.00 85.69 101 VAL A C 1
ATOM 758 O O . VAL A 1 101 ? 7.317 5.459 -7.323 1.00 85.69 101 VAL A O 1
ATOM 761 N N . GLY A 1 102 ? 9.170 5.820 -8.540 1.00 85.19 102 GLY A N 1
ATOM 762 C CA . GLY A 1 102 ? 10.060 5.105 -7.630 1.00 85.19 102 GLY A CA 1
ATOM 763 C C . GLY A 1 102 ? 10.021 5.704 -6.223 1.00 85.19 102 GLY A C 1
ATOM 764 O O . GLY A 1 102 ? 9.633 5.024 -5.271 1.00 85.19 102 GLY A O 1
ATOM 765 N N . GLY A 1 103 ? 10.353 6.990 -6.088 1.00 86.50 103 GLY A N 1
ATOM 766 C CA . GLY A 1 103 ? 10.315 7.670 -4.790 1.00 86.50 103 GLY A CA 1
ATOM 767 C C . GLY A 1 103 ? 8.919 7.726 -4.175 1.00 86.50 103 GLY A C 1
ATOM 768 O O . GLY A 1 103 ? 8.771 7.489 -2.976 1.00 86.50 103 GLY A O 1
ATOM 769 N N . PHE A 1 104 ? 7.879 7.945 -4.987 1.00 89.25 104 PHE A N 1
ATOM 770 C CA . PHE A 1 104 ? 6.494 7.927 -4.506 1.00 89.25 104 PHE A CA 1
ATOM 771 C C . PHE A 1 104 ? 6.116 6.581 -3.870 1.00 89.25 104 PHE A C 1
ATOM 773 O O . PHE A 1 104 ? 5.532 6.530 -2.781 1.00 89.25 104 PHE A O 1
ATOM 780 N N . THR A 1 105 ? 6.473 5.474 -4.527 1.00 90.00 105 THR A N 1
ATOM 781 C CA . THR A 1 105 ? 6.170 4.131 -4.016 1.00 90.00 105 THR A CA 1
ATOM 782 C C . THR A 1 105 ? 6.974 3.784 -2.765 1.00 90.00 105 THR A C 1
ATOM 784 O O . THR A 1 105 ? 6.431 3.172 -1.841 1.00 90.00 105 THR A O 1
ATOM 787 N N . LEU A 1 106 ? 8.222 4.251 -2.677 1.00 91.81 106 LEU A N 1
ATOM 788 C CA . LEU A 1 106 ? 9.043 4.126 -1.473 1.00 91.81 106 LEU A CA 1
ATOM 789 C C . LEU A 1 106 ? 8.435 4.899 -0.295 1.00 91.81 106 LEU A C 1
ATOM 791 O O . LEU A 1 106 ? 8.256 4.342 0.788 1.00 91.81 106 LEU A O 1
ATOM 795 N N . LEU A 1 107 ? 8.057 6.162 -0.514 1.00 92.38 107 LEU A N 1
ATOM 796 C CA . LEU A 1 107 ? 7.446 7.012 0.508 1.00 92.38 107 LEU A CA 1
ATOM 797 C C . LEU A 1 107 ? 6.128 6.416 1.004 1.00 92.38 107 LEU A C 1
ATOM 799 O O . LEU A 1 107 ? 5.891 6.347 2.208 1.00 92.38 107 LEU A O 1
ATOM 803 N N . THR A 1 108 ? 5.298 5.912 0.091 1.00 91.12 108 THR A N 1
ATOM 804 C CA . THR A 1 108 ? 4.039 5.252 0.460 1.00 91.12 108 THR A CA 1
ATOM 805 C C . THR A 1 108 ? 4.292 3.982 1.272 1.00 91.12 108 THR A C 1
ATOM 807 O O . THR A 1 108 ? 3.585 3.731 2.247 1.00 91.12 108 THR A O 1
ATOM 810 N N . THR A 1 109 ? 5.329 3.209 0.934 1.00 92.69 109 THR A N 1
ATOM 811 C CA . THR A 1 109 ? 5.736 2.036 1.722 1.00 92.69 109 THR A CA 1
ATOM 812 C C . THR A 1 109 ? 6.144 2.444 3.139 1.00 92.69 109 THR A C 1
ATOM 814 O O . THR A 1 109 ? 5.695 1.820 4.097 1.00 92.69 109 THR A O 1
ATOM 817 N N . LEU A 1 110 ? 6.925 3.520 3.293 1.00 93.19 110 LEU A N 1
ATOM 818 C CA . LEU A 1 110 ? 7.333 4.048 4.602 1.00 93.19 110 LEU A CA 1
ATOM 819 C C . LEU A 1 110 ? 6.145 4.553 5.433 1.00 93.19 110 LEU A C 1
ATOM 821 O O . LEU A 1 110 ? 6.039 4.258 6.621 1.00 93.19 110 LEU A O 1
ATOM 825 N N . LEU A 1 111 ? 5.216 5.288 4.823 1.00 92.44 111 LEU A N 1
ATOM 826 C CA . LEU A 1 111 ? 4.003 5.721 5.520 1.00 92.44 111 LEU A CA 1
ATOM 827 C C . LEU A 1 111 ? 3.132 4.524 5.923 1.00 92.44 111 LEU A C 1
ATOM 829 O O . LEU A 1 111 ? 2.580 4.499 7.023 1.00 92.44 111 LEU A O 1
ATOM 833 N N . SER A 1 112 ? 3.055 3.504 5.067 1.00 90.94 112 SER A N 1
ATOM 834 C CA . SER A 1 112 ? 2.283 2.288 5.335 1.00 90.94 112 SER A CA 1
ATOM 835 C C . SER A 1 112 ? 2.895 1.456 6.460 1.00 90.94 112 SER A C 1
ATOM 837 O O . SER A 1 112 ? 2.155 0.938 7.296 1.00 90.94 112 SER A O 1
ATOM 839 N N . THR A 1 113 ? 4.225 1.357 6.551 1.00 92.38 113 THR A N 1
ATOM 840 C CA . THR A 1 113 ? 4.891 0.677 7.676 1.00 92.38 113 THR A CA 1
ATOM 841 C C . THR A 1 113 ? 4.695 1.435 8.986 1.00 92.38 113 THR A C 1
ATOM 843 O O . THR A 1 113 ? 4.397 0.808 10.003 1.00 92.38 113 THR A O 1
ATOM 846 N N . LEU A 1 114 ? 4.766 2.770 8.979 1.00 90.75 114 LEU A N 1
ATOM 847 C CA . LEU A 1 114 ? 4.448 3.589 10.156 1.00 90.75 114 LEU A CA 1
ATOM 848 C C . LEU A 1 114 ? 2.993 3.400 10.606 1.00 90.75 114 LEU A C 1
ATOM 850 O O . LEU A 1 114 ? 2.733 3.205 11.797 1.00 90.75 114 LEU A O 1
ATOM 854 N N . ALA A 1 115 ? 2.047 3.388 9.663 1.00 87.56 115 ALA A N 1
ATOM 855 C CA . ALA A 1 115 ? 0.645 3.103 9.951 1.00 87.56 115 ALA A CA 1
ATOM 856 C C . ALA A 1 115 ? 0.462 1.683 10.512 1.00 87.56 115 ALA A C 1
ATOM 858 O O . ALA A 1 115 ? -0.257 1.492 11.494 1.00 87.56 115 ALA A O 1
ATOM 859 N N . LEU A 1 116 ? 1.155 0.689 9.952 1.00 89.56 116 LEU A N 1
ATOM 860 C CA . LEU A 1 116 ? 1.121 -0.689 10.441 1.00 89.56 116 LEU A CA 1
ATOM 861 C C . LEU A 1 116 ? 1.623 -0.770 11.891 1.00 89.56 116 LEU A C 1
ATOM 863 O O . LEU A 1 116 ? 0.975 -1.394 12.730 1.00 89.56 116 LEU A O 1
ATOM 867 N N . LEU A 1 117 ? 2.733 -0.098 12.214 1.00 88.50 117 LEU A N 1
ATOM 868 C CA . LEU A 1 117 ? 3.273 -0.027 13.576 1.00 88.50 117 LEU A CA 1
ATOM 869 C C . LEU A 1 117 ? 2.290 0.634 14.550 1.00 88.50 117 LEU A C 1
ATOM 871 O O . LEU A 1 117 ? 2.098 0.137 15.664 1.00 88.50 117 LEU A O 1
ATOM 875 N N . TYR A 1 118 ? 1.630 1.714 14.122 1.00 85.81 118 TYR A N 1
ATOM 876 C CA . TYR A 1 118 ? 0.592 2.379 14.907 1.00 85.81 118 TYR A CA 1
ATOM 877 C C . TYR A 1 118 ? -0.565 1.425 15.242 1.00 85.81 118 TYR A C 1
ATOM 879 O O . TYR A 1 118 ? -0.917 1.266 16.415 1.00 85.81 118 TYR A O 1
ATOM 887 N N . TRP A 1 119 ? -1.107 0.730 14.238 1.00 83.31 119 TRP A N 1
ATOM 888 C CA . TRP A 1 119 ? -2.234 -0.195 14.409 1.00 83.31 119 TRP A CA 1
ATOM 889 C C . TRP A 1 119 ? -1.859 -1.495 15.135 1.00 83.31 119 TRP A C 1
ATOM 891 O O . TRP A 1 119 ? -2.694 -2.087 15.827 1.00 83.31 119 TRP A O 1
ATOM 901 N N . CYS A 1 120 ? -0.601 -1.930 15.043 1.00 83.56 120 CYS A N 1
ATOM 902 C CA . CYS A 1 120 ? -0.093 -3.086 15.779 1.00 83.56 120 CYS A CA 1
ATOM 903 C C . CYS A 1 120 ? 0.059 -2.826 17.283 1.00 83.56 120 CYS A C 1
ATOM 905 O O . CYS A 1 120 ? 0.026 -3.787 18.062 1.00 83.56 120 CYS A O 1
ATOM 907 N N . ASN A 1 121 ? 0.190 -1.563 17.709 1.00 81.50 121 ASN A N 1
ATOM 908 C CA . ASN A 1 121 ? 0.460 -1.215 19.099 1.00 81.50 121 ASN A CA 1
ATOM 909 C C . ASN A 1 121 ? -0.655 -1.730 20.045 1.00 81.50 121 ASN A C 1
ATOM 911 O O . ASN A 1 121 ? -1.809 -1.286 19.972 1.00 81.50 121 ASN A O 1
ATOM 915 N N . PRO A 1 122 ? -0.337 -2.635 20.996 1.00 64.12 122 PRO A N 1
ATOM 916 C CA . PRO A 1 122 ? -1.329 -3.271 21.865 1.00 64.12 122 PRO A CA 1
ATOM 917 C C . PRO A 1 122 ? -2.056 -2.283 22.787 1.00 64.12 122 PRO A C 1
ATOM 919 O O . PRO A 1 122 ? -3.188 -2.552 23.198 1.00 64.12 122 PRO A O 1
ATOM 922 N N . LYS A 1 123 ? -1.452 -1.118 23.076 1.00 64.75 123 LYS A N 1
ATOM 923 C CA . LYS A 1 123 ? -2.100 -0.047 23.851 1.00 64.75 123 LYS A CA 1
ATOM 924 C C . LYS A 1 123 ? -3.326 0.533 23.135 1.00 64.75 123 LYS A C 1
ATOM 926 O O . LYS A 1 123 ? -4.233 1.014 23.809 1.00 64.75 123 LYS A O 1
ATOM 931 N N . HIS A 1 124 ? -3.373 0.474 21.802 1.00 61.25 124 HIS A N 1
ATOM 932 C CA . HIS A 1 124 ? -4.518 0.932 21.015 1.00 61.25 124 HIS A CA 1
ATOM 933 C C . HIS A 1 124 ? -5.592 -0.165 20.906 1.00 61.25 124 HIS A C 1
ATOM 935 O O . HIS A 1 124 ? -6.768 0.092 21.155 1.00 61.25 124 HIS A O 1
ATOM 941 N N . ARG A 1 125 ? -5.181 -1.429 20.704 1.00 57.38 125 ARG A N 1
ATOM 942 C CA . ARG A 1 125 ? -6.105 -2.582 20.652 1.00 57.38 125 ARG A CA 1
ATOM 943 C C . ARG A 1 125 ? -6.874 -2.852 21.947 1.00 57.38 125 ARG A C 1
ATOM 945 O O . ARG A 1 125 ? -8.011 -3.312 21.881 1.00 57.38 125 ARG A O 1
ATOM 952 N N . ARG A 1 126 ? -6.289 -2.587 23.122 1.00 54.59 126 ARG A N 1
ATOM 953 C CA . ARG A 1 126 ? -6.984 -2.775 24.413 1.00 54.59 126 ARG A CA 1
ATOM 954 C C . ARG A 1 126 ? -8.030 -1.692 24.706 1.00 54.59 126 ARG A C 1
ATOM 956 O O . ARG A 1 126 ? -8.952 -1.961 25.459 1.00 54.59 126 ARG A O 1
ATOM 963 N N . SER A 1 127 ? -7.920 -0.507 24.103 1.00 53.16 127 SER A N 1
ATOM 964 C CA . SER A 1 127 ? -8.841 0.615 24.351 1.00 53.16 127 SER A CA 1
ATOM 965 C C . SER A 1 127 ? -10.177 0.490 23.611 1.00 53.16 127 SER A C 1
ATOM 967 O O . SER A 1 127 ? -11.144 1.105 24.034 1.00 53.16 127 SER A O 1
ATOM 969 N N . ILE A 1 128 ? -10.235 -0.293 22.528 1.00 54.91 128 ILE A N 1
ATOM 970 C CA . ILE A 1 128 ? -11.457 -0.564 21.737 1.00 54.91 128 ILE A CA 1
ATOM 971 C C . ILE A 1 128 ? -12.255 -1.746 22.352 1.00 54.91 128 ILE A C 1
ATOM 973 O O . ILE A 1 128 ? -13.269 -2.191 21.822 1.00 54.91 128 ILE A O 1
ATOM 977 N N . ARG A 1 129 ? -11.779 -2.310 23.477 1.00 45.81 129 ARG A N 1
ATOM 978 C CA . ARG A 1 129 ? -12.388 -3.461 24.170 1.00 45.81 129 ARG A CA 1
ATOM 979 C C . ARG A 1 129 ? -13.350 -3.097 25.311 1.00 45.81 129 ARG A C 1
ATOM 981 O O . ARG A 1 129 ? -13.716 -4.010 26.042 1.00 45.81 129 ARG A O 1
ATOM 988 N N . LEU A 1 130 ? -13.740 -1.834 25.472 1.00 41.22 130 LEU A N 1
ATOM 989 C CA . LEU A 1 130 ? -14.799 -1.476 26.424 1.00 41.22 130 LEU A CA 1
ATOM 990 C C . LEU A 1 130 ? -16.172 -1.784 25.822 1.00 41.22 130 LEU A C 1
ATOM 992 O O . LEU A 1 130 ? -16.379 -1.420 24.644 1.00 41.22 130 LEU A O 1
#

Radius of gyration: 15.67 Å; chains: 1; bounding box: 37×21×46 Å

Organism: NCBI:txid59926